Protein AF-A0A453M7D2-F1 (afdb_monomer_lite)

Sequence (94 aa):
LRNRQLFHFFVLVIFGINKKSRETPSMARATMIPTLLVLLLVVCCATTVVQGKEWVVGDNKGWSFGVSGWESGKDIQSGDVLVFKYNPSMHNVV

Organism: Aegilops tauschii subsp. strangulata (NCBI:txid200361)

InterPro domains:
  IPR003245 Phytocyanin domain [PF02298] (68-94)
  IPR003245 Phytocyanin domain [PS51485] (53-94)
  IPR008972 Cupredoxin [G3DSA:2.60.40.420] (53-94)
  IPR008972 Cupredoxin [SSF49503] (55-94)

Foldseek 3Di:
DVLVVVVVVVVVVVVVVPPPDDDDDDCVVVCPVVVVVVVVVVVVVSDDPDQAAEDAQLVPVFDDPPSPCVCPPPPHDPNYHYHGDDDPVVDDDD

pLDDT: mean 77.87, std 17.51, range [44.66, 96.94]

Secondary structure (DSSP, 8-state):
-HHHHHHHHHHHHHHHHGGG----SSSHHHHHHHHHHHHHHHHHHH----PPPEEETTGGG-S-TT-TTTTTT----TT-EEE----TTT----

Structure (mmCIF, N/CA/C/O backbone):
data_AF-A0A453M7D2-F1
#
_entry.id   AF-A0A453M7D2-F1
#
loop_
_atom_site.group_PDB
_atom_site.id
_atom_site.type_symbol
_atom_site.label_atom_id
_atom_site.label_alt_id
_atom_site.label_comp_id
_atom_site.label_asym_id
_atom_site.label_entity_id
_atom_site.label_seq_id
_atom_site.pdbx_PDB_ins_code
_atom_site.Cartn_x
_atom_site.Cartn_y
_atom_site.Cartn_z
_atom_site.occupancy
_atom_site.B_iso_or_equiv
_atom_site.auth_seq_id
_atom_site.auth_comp_id
_atom_site.auth_asym_id
_atom_site.auth_atom_id
_atom_site.pdbx_PDB_model_num
ATOM 1 N N . LEU A 1 1 ? -14.659 -9.582 9.167 1.00 44.66 1 LEU A N 1
ATOM 2 C CA . LEU A 1 1 ? -15.731 -10.317 9.897 1.00 44.66 1 LEU A CA 1
ATOM 3 C C . LEU A 1 1 ? -15.531 -10.394 11.420 1.00 44.66 1 LEU A C 1
ATOM 5 O O . LEU A 1 1 ? -16.524 -10.310 12.131 1.00 44.66 1 LEU A O 1
ATOM 9 N N . ARG A 1 2 ? -14.294 -10.482 11.936 1.00 49.81 2 ARG A N 1
ATOM 10 C CA . ARG A 1 2 ? -13.989 -10.614 13.379 1.00 49.81 2 ARG A CA 1
ATOM 11 C C . ARG A 1 2 ? -14.429 -9.427 14.262 1.00 49.81 2 ARG A C 1
ATOM 13 O O . ARG A 1 2 ? -14.846 -9.642 15.392 1.00 49.81 2 ARG A O 1
ATOM 20 N N . ASN A 1 3 ? -14.462 -8.204 13.727 1.00 46.34 3 ASN A N 1
ATOM 21 C CA . ASN A 1 3 ? -14.809 -7.017 14.524 1.00 46.34 3 ASN A CA 1
ATOM 22 C C . ASN A 1 3 ? -16.326 -6.807 14.684 1.00 46.34 3 ASN A C 1
ATOM 24 O O . ASN A 1 3 ? -16.766 -6.293 15.705 1.00 46.34 3 ASN A O 1
ATOM 28 N N . ARG A 1 4 ? -17.156 -7.263 13.731 1.00 51.00 4 ARG A N 1
ATOM 29 C CA . ARG A 1 4 ? -18.615 -7.017 13.749 1.00 51.00 4 ARG A CA 1
ATOM 30 C C . ARG A 1 4 ? -19.326 -7.716 14.914 1.00 51.00 4 ARG A C 1
ATOM 32 O O . ARG A 1 4 ? -20.356 -7.240 15.373 1.00 51.00 4 ARG A O 1
ATOM 39 N N . GLN A 1 5 ? -18.788 -8.845 15.376 1.00 48.44 5 GLN A N 1
ATOM 40 C CA . GLN A 1 5 ? -19.361 -9.605 16.491 1.00 48.44 5 GLN A CA 1
ATOM 41 C C . GLN A 1 5 ? -19.063 -8.947 17.844 1.00 48.44 5 GLN A C 1
ATOM 43 O O . GLN A 1 5 ? -19.952 -8.875 18.684 1.00 48.44 5 GLN A O 1
ATOM 48 N N . LEU A 1 6 ? -17.868 -8.373 18.023 1.00 53.31 6 LEU A N 1
ATOM 49 C CA . LEU A 1 6 ? -17.521 -7.635 19.241 1.00 53.31 6 LEU A CA 1
ATOM 50 C C . LEU A 1 6 ? -18.396 -6.383 19.403 1.00 53.31 6 LEU A C 1
ATOM 52 O O . LEU A 1 6 ? -18.951 -6.174 20.476 1.00 53.31 6 LEU A O 1
ATOM 56 N N . PHE A 1 7 ? -18.627 -5.613 18.332 1.00 53.66 7 PHE A N 1
ATOM 57 C CA . PHE A 1 7 ? -19.493 -4.425 18.394 1.00 53.66 7 PHE A CA 1
ATOM 58 C C . PHE A 1 7 ? -20.913 -4.736 18.890 1.00 53.66 7 PHE A C 1
ATOM 60 O O . PHE A 1 7 ? -21.442 -4.014 19.731 1.00 53.66 7 PHE A O 1
ATOM 67 N N . HIS A 1 8 ? -21.524 -5.826 18.421 1.00 53.81 8 HIS A N 1
ATOM 68 C CA . HIS A 1 8 ? -22.894 -6.178 18.806 1.00 53.81 8 HIS A CA 1
ATOM 69 C C . HIS A 1 8 ? -22.992 -6.635 20.273 1.00 53.81 8 HIS A C 1
ATOM 71 O O . HIS A 1 8 ? -23.927 -6.262 20.981 1.00 53.81 8 HIS A O 1
ATOM 77 N N . PHE A 1 9 ? -21.994 -7.387 20.753 1.00 56.12 9 PHE A N 1
ATOM 78 C CA . PHE A 1 9 ? -21.905 -7.787 22.161 1.00 56.12 9 PHE A CA 1
ATOM 79 C C . PHE A 1 9 ? -21.677 -6.587 23.090 1.00 56.12 9 PHE A C 1
ATOM 81 O O . PHE A 1 9 ? -22.319 -6.496 24.135 1.00 56.12 9 PHE A O 1
ATOM 88 N N . PHE A 1 10 ? -20.830 -5.630 22.699 1.00 56.78 10 PHE A N 1
ATOM 89 C CA . PHE A 1 10 ? -20.577 -4.429 23.499 1.00 56.78 10 PHE A CA 1
ATOM 90 C C . PHE A 1 10 ? -21.809 -3.513 23.604 1.00 56.78 10 PHE A C 1
ATOM 92 O O . PHE A 1 10 ? -22.101 -3.020 24.693 1.00 56.78 10 PHE A O 1
ATOM 99 N N . VAL A 1 11 ? -22.587 -3.341 22.527 1.00 60.75 11 VAL A N 1
ATOM 100 C CA . VAL A 1 11 ? -23.843 -2.560 22.562 1.00 60.75 11 VAL A CA 1
ATOM 101 C C . VAL A 1 11 ? -24.858 -3.165 23.542 1.00 60.75 11 VAL A C 1
ATOM 103 O O . VAL A 1 11 ? -25.488 -2.430 24.303 1.00 60.75 11 VAL A O 1
ATOM 106 N N . LEU A 1 12 ? -24.981 -4.496 23.585 1.00 57.03 12 LEU A N 1
ATOM 107 C CA . LEU A 1 12 ? -25.865 -5.196 24.526 1.00 57.03 12 LEU A CA 1
ATOM 108 C C . LEU A 1 12 ? -25.432 -5.036 25.991 1.00 57.03 12 LEU A C 1
ATOM 110 O O . LEU A 1 12 ? -26.296 -4.908 26.856 1.00 57.03 12 LEU A O 1
ATOM 114 N N . VAL A 1 13 ? -24.126 -4.991 26.283 1.00 60.62 13 VAL A N 1
ATOM 115 C CA . VAL A 1 13 ? -23.620 -4.752 27.649 1.00 60.62 13 VAL A CA 1
ATOM 116 C C . VAL A 1 13 ? -23.926 -3.323 28.106 1.00 60.62 13 VAL A C 1
ATOM 118 O O . VAL A 1 13 ? -24.424 -3.135 29.214 1.00 60.62 13 VAL A O 1
ATOM 121 N N . ILE A 1 14 ? -23.724 -2.323 27.241 1.00 56.44 14 ILE A N 1
ATOM 122 C CA . ILE A 1 14 ? -24.054 -0.918 27.540 1.00 56.44 14 ILE A CA 1
ATOM 123 C C . ILE A 1 14 ? -25.563 -0.757 27.814 1.00 56.44 14 ILE A C 1
ATOM 125 O O . ILE A 1 14 ? -25.948 -0.126 28.799 1.00 56.44 14 ILE A O 1
ATOM 129 N N . PHE A 1 15 ? -26.429 -1.374 26.999 1.00 57.75 15 PHE A N 1
ATOM 130 C CA . PHE A 1 15 ? -27.883 -1.349 27.223 1.00 57.75 15 PHE A CA 1
ATOM 131 C C . PHE A 1 15 ? -28.314 -2.155 28.461 1.00 57.75 15 PHE A C 1
ATOM 133 O O . PHE A 1 15 ? -29.231 -1.747 29.176 1.00 57.75 15 PHE A O 1
ATOM 140 N N . GLY A 1 16 ? -27.644 -3.275 28.750 1.00 55.69 16 GLY A N 1
ATOM 141 C CA . GLY A 1 16 ? -27.915 -4.126 29.910 1.00 55.69 16 GLY A CA 1
ATOM 142 C C . GLY A 1 16 ? -27.667 -3.429 31.251 1.00 55.69 16 GLY A C 1
ATOM 143 O O . GLY A 1 16 ? -28.436 -3.630 32.192 1.00 55.69 16 GLY A O 1
ATOM 144 N N . ILE A 1 17 ? -26.664 -2.545 31.325 1.00 52.94 17 ILE A N 1
ATOM 145 C CA . ILE A 1 17 ? -26.362 -1.751 32.531 1.00 52.94 17 ILE A CA 1
ATOM 146 C C . ILE A 1 17 ? -27.460 -0.701 32.804 1.00 52.94 17 ILE A C 1
ATOM 148 O O . ILE A 1 17 ? -27.720 -0.356 33.956 1.00 52.94 17 ILE A O 1
ATOM 152 N N . ASN A 1 18 ? -28.178 -0.232 31.776 1.00 53.47 18 ASN A N 1
ATOM 153 C CA . ASN A 1 18 ? -29.173 0.837 31.922 1.00 53.47 18 ASN A CA 1
ATOM 154 C C . ASN A 1 18 ? -30.495 0.388 32.582 1.00 53.47 18 ASN A C 1
ATOM 156 O O . ASN A 1 18 ? -31.269 1.220 33.047 1.00 53.47 18 ASN A O 1
ATOM 160 N N . LYS A 1 19 ? -30.770 -0.919 32.700 1.00 52.16 19 LYS A N 1
ATOM 161 C CA . LYS A 1 19 ? -32.084 -1.384 33.186 1.00 52.16 19 LYS A CA 1
ATOM 162 C C . LYS A 1 19 ? -32.283 -1.277 34.711 1.00 52.16 19 LYS A C 1
ATOM 164 O O . LYS A 1 19 ? -33.392 -1.514 35.189 1.00 52.16 19 LYS A O 1
ATOM 169 N N . LYS A 1 20 ? -31.252 -0.930 35.494 1.00 56.03 20 LYS A N 1
ATOM 170 C CA . LYS A 1 20 ? -31.292 -0.949 36.972 1.00 56.03 20 LYS A CA 1
ATOM 171 C C . LYS A 1 20 ? -30.944 0.407 37.604 1.00 56.03 20 LYS A C 1
ATOM 173 O O . LYS A 1 20 ? -30.108 0.481 38.493 1.00 56.03 20 LYS A O 1
ATOM 178 N N . SER A 1 21 ? -31.602 1.484 37.186 1.00 49.44 21 SER A N 1
ATOM 179 C CA . SER A 1 21 ? -31.690 2.691 38.018 1.00 49.44 21 SER A CA 1
ATOM 180 C C . SER A 1 21 ? -32.917 3.514 37.639 1.00 49.44 21 SER A C 1
ATOM 182 O O . SER A 1 21 ? -32.885 4.332 36.723 1.00 49.44 21 SER A O 1
ATOM 184 N N . ARG A 1 22 ? -34.030 3.278 38.335 1.00 72.25 22 ARG A N 1
ATOM 185 C CA . ARG A 1 22 ? -34.992 4.351 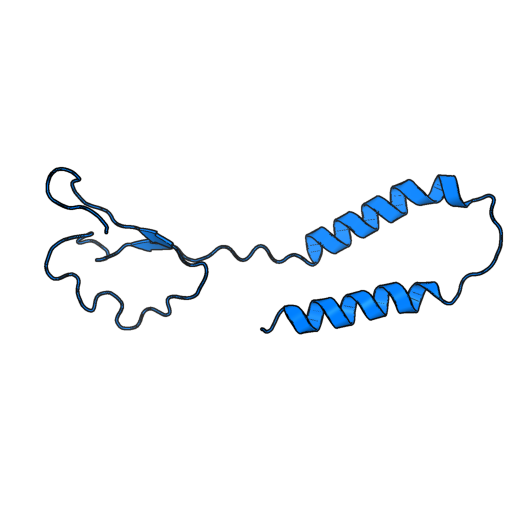38.580 1.00 72.25 22 ARG A CA 1
ATOM 186 C C . ARG A 1 22 ? -34.657 4.896 39.958 1.00 72.25 22 ARG A C 1
ATOM 188 O O . ARG A 1 22 ? -34.665 4.100 40.881 1.00 72.25 22 ARG A O 1
ATOM 195 N N . GLU A 1 23 ? -34.328 6.184 40.050 1.00 56.12 23 GLU A N 1
ATOM 196 C CA . GLU A 1 23 ? -34.905 7.140 41.010 1.00 56.12 23 GLU A CA 1
ATOM 197 C C . GLU A 1 23 ? -34.406 8.586 40.711 1.00 56.12 23 GLU A C 1
ATOM 199 O O . GLU A 1 23 ? -33.215 8.879 40.752 1.00 56.12 23 GLU A O 1
ATOM 204 N N . THR A 1 24 ? -35.365 9.503 40.499 1.00 57.16 24 THR A N 1
ATOM 205 C CA . THR A 1 24 ? -35.339 10.994 40.563 1.00 57.16 24 THR A CA 1
ATOM 206 C C . THR A 1 24 ? -34.741 11.877 39.420 1.00 57.16 24 THR A C 1
ATOM 208 O O . THR A 1 24 ? -33.592 11.714 39.015 1.00 57.16 24 THR A O 1
ATOM 211 N N . PRO A 1 25 ? -35.489 12.902 38.927 1.00 56.41 25 PRO A N 1
ATOM 212 C CA . PRO A 1 25 ? -35.153 13.703 37.730 1.00 56.41 25 PRO A CA 1
ATOM 213 C C . PRO A 1 25 ? -34.299 14.983 37.938 1.00 56.41 25 PRO A C 1
ATOM 215 O O . PRO A 1 25 ? -34.124 15.747 36.991 1.00 56.41 25 PRO A O 1
ATOM 218 N N . SER A 1 26 ? -33.753 15.259 39.130 1.00 59.94 26 SER A N 1
ATOM 219 C CA . SER A 1 26 ? -33.063 16.543 39.422 1.00 59.94 26 SER A CA 1
ATOM 220 C C . SER A 1 26 ? -31.560 16.555 39.072 1.00 59.94 26 SER A C 1
ATOM 222 O O . SER A 1 26 ? -31.008 17.575 38.662 1.00 59.94 26 SER A O 1
ATOM 224 N N . MET A 1 27 ? -30.889 15.402 39.145 1.00 56.94 27 MET A N 1
ATOM 225 C CA . MET A 1 27 ? -29.425 15.298 39.013 1.00 56.94 27 MET A CA 1
ATOM 226 C C . MET A 1 27 ? -28.944 15.012 37.579 1.00 56.94 27 MET A C 1
ATOM 228 O O . MET A 1 27 ? -27.745 14.947 37.321 1.00 56.94 27 MET A O 1
ATOM 232 N N . ALA A 1 28 ? -29.870 14.874 36.625 1.00 57.25 28 ALA A N 1
ATOM 233 C CA . ALA A 1 28 ? -29.561 14.462 35.256 1.00 57.25 28 ALA A CA 1
ATOM 234 C C . ALA A 1 28 ? -28.656 15.460 34.513 1.00 57.25 28 ALA A C 1
ATOM 236 O O . ALA A 1 28 ? -27.826 15.055 33.707 1.00 57.25 28 ALA A O 1
ATOM 237 N N . ARG A 1 29 ? -28.774 16.765 34.792 1.00 58.91 29 ARG A N 1
ATOM 238 C CA . ARG A 1 29 ? -28.041 17.814 34.058 1.00 58.91 29 ARG A CA 1
ATOM 239 C C . ARG A 1 29 ? -26.559 17.894 34.430 1.00 58.91 29 ARG A C 1
ATOM 241 O O . ARG A 1 29 ? -25.734 18.121 33.552 1.00 58.91 29 ARG A O 1
ATOM 248 N N . ALA A 1 30 ? -26.219 17.669 35.700 1.00 62.44 30 ALA A N 1
ATOM 249 C CA . ALA A 1 30 ? -24.836 17.722 36.181 1.00 62.44 30 ALA A CA 1
ATOM 250 C C . ALA A 1 30 ? -24.008 16.503 35.733 1.00 62.44 30 ALA A C 1
ATOM 252 O O . ALA A 1 30 ? -22.792 16.594 35.585 1.00 62.44 30 ALA A O 1
ATOM 253 N N . THR A 1 31 ? -24.663 15.369 35.468 1.00 69.75 31 THR A N 1
ATOM 254 C CA . THR A 1 31 ? -23.997 14.117 35.090 1.00 69.75 31 THR A CA 1
ATOM 255 C C . THR A 1 31 ? -23.830 13.934 33.581 1.00 69.75 31 THR A C 1
ATOM 257 O O . THR A 1 31 ? -23.059 13.066 33.176 1.00 69.75 31 THR A O 1
ATOM 260 N N . MET A 1 32 ? -24.513 14.719 32.734 1.00 72.62 32 MET A N 1
ATOM 261 C CA . MET A 1 32 ? -24.513 14.510 31.272 1.00 72.62 32 MET A CA 1
ATOM 262 C C . MET A 1 32 ?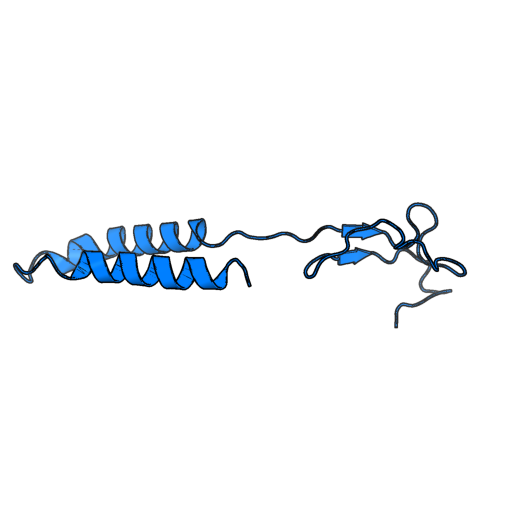 -23.146 14.721 30.617 1.00 72.62 32 MET A C 1
ATOM 264 O O . MET A 1 32 ? -22.749 13.951 29.749 1.00 72.62 32 MET A O 1
ATOM 268 N N . ILE A 1 33 ? -22.415 15.757 31.030 1.00 79.56 33 ILE A N 1
ATOM 269 C CA . ILE A 1 33 ? -21.103 16.085 30.458 1.00 79.56 33 ILE A CA 1
ATOM 270 C C . ILE A 1 33 ? -20.067 14.982 30.747 1.00 79.56 33 ILE A C 1
ATOM 272 O O . ILE A 1 33 ? -19.464 14.487 29.792 1.00 79.56 33 ILE A O 1
ATOM 276 N N . PRO A 1 34 ? -19.870 14.525 32.004 1.00 81.50 34 PRO A N 1
ATOM 277 C CA . PRO A 1 34 ? -18.913 13.455 32.272 1.00 81.50 34 PRO A CA 1
ATOM 278 C C . PRO A 1 34 ? -19.347 12.111 31.672 1.00 81.50 34 PRO A C 1
ATOM 280 O O . PRO A 1 34 ? -18.494 11.363 31.204 1.00 81.50 34 PRO A O 1
ATOM 283 N N . THR A 1 35 ? -20.648 11.804 31.612 1.00 80.62 35 THR A N 1
ATOM 284 C CA . THR A 1 35 ? -21.121 10.561 30.969 1.00 80.62 35 THR A CA 1
ATOM 285 C C . THR A 1 35 ? -20.914 10.561 29.457 1.00 80.62 35 THR A C 1
ATOM 287 O O . THR A 1 35 ? -20.475 9.548 28.917 1.00 80.62 35 THR A O 1
ATOM 290 N N . LEU A 1 36 ? -21.157 11.682 28.772 1.00 85.00 36 LEU A N 1
ATOM 291 C CA . LEU A 1 36 ? -20.894 11.805 27.336 1.00 85.00 36 LEU A CA 1
ATOM 292 C C . LEU A 1 36 ? -19.397 11.702 27.021 1.00 85.00 36 LEU A C 1
ATOM 294 O O . LEU A 1 36 ? -19.020 11.040 26.057 1.00 85.00 36 LEU A O 1
ATOM 298 N N . LEU A 1 37 ? -18.541 12.308 27.850 1.00 84.81 37 LEU A N 1
ATOM 299 C CA . LEU A 1 37 ? -17.090 12.228 27.685 1.00 84.81 37 LEU A CA 1
ATOM 300 C C . LEU A 1 37 ? -16.574 10.798 27.888 1.00 84.81 37 LEU A C 1
ATOM 302 O O . LEU A 1 37 ? -15.781 10.315 27.085 1.00 84.81 37 LEU A O 1
ATOM 306 N N . VAL A 1 38 ? -17.056 10.097 28.917 1.00 85.94 38 VAL A N 1
ATOM 307 C CA . VAL A 1 38 ? -16.712 8.686 29.151 1.00 85.94 38 VAL A CA 1
ATOM 308 C C . VAL A 1 38 ? -17.206 7.805 28.003 1.00 85.94 38 VAL A C 1
ATOM 310 O O . VAL A 1 38 ? -16.459 6.951 27.534 1.00 85.94 38 VAL A O 1
ATOM 313 N N . LEU A 1 39 ? -18.421 8.035 27.496 1.00 84.44 39 LEU A N 1
ATOM 314 C CA . LEU A 1 39 ? -18.942 7.315 26.333 1.00 84.44 39 LEU A CA 1
ATOM 315 C C . LEU A 1 39 ? -18.069 7.546 25.092 1.00 84.44 39 LEU A C 1
ATOM 317 O O . LEU A 1 39 ? -17.721 6.586 24.408 1.00 84.44 39 LEU A O 1
ATOM 321 N N . LEU A 1 40 ? -17.675 8.794 24.828 1.00 84.25 40 LEU A N 1
ATOM 322 C CA . LEU A 1 40 ? -16.796 9.144 23.714 1.00 84.25 40 LEU A CA 1
ATOM 323 C C . LEU A 1 40 ? -15.426 8.464 23.844 1.00 84.25 40 LEU A C 1
ATOM 325 O O . LEU A 1 40 ? -14.941 7.883 22.879 1.00 84.25 40 LEU A O 1
ATOM 329 N N . LEU A 1 41 ? -14.832 8.472 25.041 1.00 82.31 41 LEU A N 1
ATOM 330 C CA . LEU A 1 41 ? -13.564 7.792 25.316 1.00 82.31 41 LEU A CA 1
ATOM 331 C C . LEU A 1 41 ? -13.670 6.278 25.098 1.00 82.31 41 LEU A C 1
ATOM 333 O O . LEU A 1 41 ? -12.798 5.695 24.464 1.00 82.31 41 LEU A O 1
ATOM 337 N N . VAL A 1 42 ? -14.751 5.643 25.557 1.00 82.56 42 VAL A N 1
ATOM 338 C CA . VAL A 1 42 ? -14.994 4.208 25.331 1.00 82.56 42 VAL A CA 1
ATOM 339 C 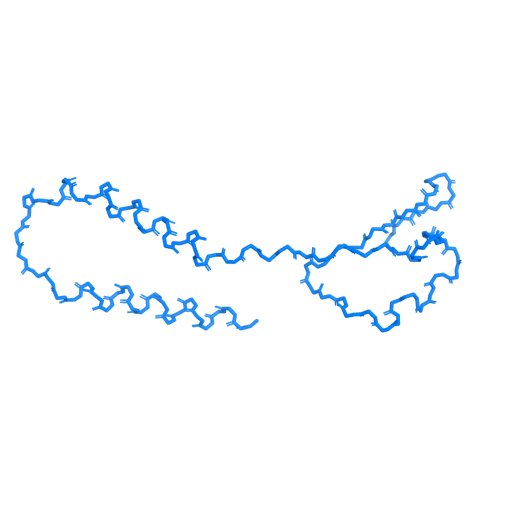C . VAL A 1 42 ? -15.139 3.900 23.839 1.00 82.56 42 VAL A C 1
ATOM 341 O O . VAL A 1 42 ? -14.580 2.909 23.375 1.00 82.56 42 VAL A O 1
ATOM 344 N N . VAL A 1 43 ? -15.830 4.750 23.073 1.00 81.69 43 VAL A N 1
ATOM 345 C CA . VAL A 1 43 ? -15.952 4.600 21.614 1.00 81.69 43 VAL A CA 1
ATOM 346 C C . VAL A 1 43 ? -14.586 4.724 20.934 1.00 81.69 43 VAL A C 1
ATOM 348 O O . VAL A 1 43 ? -14.239 3.858 20.135 1.00 81.69 43 VAL A O 1
ATOM 351 N N . CYS A 1 44 ? -13.782 5.727 21.293 1.00 76.25 44 CYS A N 1
ATOM 352 C CA . CYS A 1 44 ? -12.430 5.904 20.756 1.00 76.25 44 CYS A CA 1
ATOM 353 C C . CYS A 1 44 ? -11.506 4.721 21.095 1.00 76.25 44 CYS A C 1
ATOM 355 O O . CYS A 1 44 ? -10.748 4.265 20.241 1.00 76.25 44 CYS A O 1
ATOM 357 N N . CYS A 1 45 ? -11.591 4.183 22.315 1.00 72.00 45 CYS A N 1
ATOM 358 C CA . CYS A 1 45 ? -10.823 3.005 22.726 1.00 72.00 45 CYS A CA 1
ATOM 359 C C . CYS A 1 45 ? -11.305 1.714 22.040 1.00 72.00 45 CYS A C 1
ATOM 361 O O . CYS A 1 45 ? -10.513 0.798 21.832 1.00 72.00 45 CYS A O 1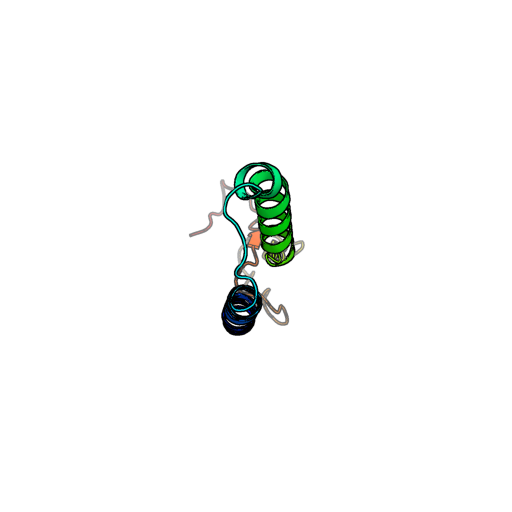
ATOM 363 N N . ALA A 1 46 ? -12.592 1.628 21.686 1.00 69.62 46 ALA A N 1
ATOM 364 C CA . ALA A 1 46 ? -13.163 0.486 20.973 1.00 69.62 46 ALA A CA 1
ATOM 365 C C . ALA A 1 46 ? -12.847 0.501 19.467 1.00 69.62 46 ALA A C 1
ATOM 367 O O . ALA A 1 46 ? -12.890 -0.544 18.813 1.00 69.62 46 ALA A O 1
ATOM 368 N N . THR A 1 47 ? -12.515 1.663 18.897 1.00 63.84 47 THR A N 1
ATOM 369 C CA . THR A 1 47 ? -12.045 1.760 17.515 1.00 63.84 47 THR A CA 1
ATOM 370 C C . THR A 1 47 ? -10.554 1.455 17.439 1.00 63.84 47 THR A C 1
ATOM 372 O O . THR A 1 47 ? -9.711 2.312 17.683 1.00 63.84 47 THR A O 1
ATOM 375 N N . THR A 1 48 ? -10.203 0.231 17.049 1.00 61.03 48 THR A N 1
ATOM 376 C CA . THR A 1 48 ? -8.833 -0.063 16.618 1.00 61.03 48 THR A CA 1
ATOM 377 C C . THR A 1 48 ? -8.598 0.610 15.268 1.00 61.03 48 THR A C 1
ATOM 379 O O . THR A 1 48 ? -9.160 0.172 14.260 1.00 61.03 48 THR A O 1
ATOM 382 N N . VAL A 1 49 ? -7.781 1.663 15.229 1.00 64.69 49 VAL A N 1
ATOM 383 C CA . VAL A 1 49 ? -7.257 2.197 13.967 1.00 64.69 49 VAL A CA 1
ATOM 384 C C . VAL A 1 49 ? -6.285 1.157 13.414 1.00 64.69 49 VAL A C 1
ATOM 386 O O . VAL A 1 49 ? -5.140 1.069 13.850 1.00 64.69 49 VAL A O 1
ATOM 389 N N . VAL A 1 50 ? -6.756 0.318 12.492 1.00 67.19 50 VAL A N 1
ATOM 390 C CA . VAL A 1 50 ? -5.886 -0.610 11.766 1.00 67.19 50 VAL A CA 1
ATOM 391 C C . VAL A 1 50 ? -5.223 0.193 10.654 1.00 67.19 50 VAL A C 1
ATOM 393 O O . VAL A 1 50 ? -5.877 0.563 9.683 1.00 67.19 50 VAL A O 1
ATOM 396 N N . GLN A 1 51 ? -3.946 0.520 10.836 1.00 77.94 51 GLN A N 1
ATOM 397 C CA . GLN A 1 51 ? -3.115 1.054 9.762 1.00 77.94 51 GLN A CA 1
ATOM 398 C C . GLN A 1 51 ? -2.668 -0.122 8.893 1.00 77.94 51 GLN A C 1
ATOM 400 O O . GLN A 1 51 ? -2.130 -1.101 9.414 1.00 77.94 51 GLN A O 1
ATOM 405 N N . GLY A 1 52 ? -2.943 -0.047 7.593 1.00 87.38 52 GLY A N 1
ATOM 406 C CA . GLY A 1 52 ? -2.452 -1.036 6.641 1.00 87.38 52 GLY A CA 1
ATOM 407 C C . GLY A 1 52 ? -0.949 -0.922 6.444 1.00 87.38 52 GLY A C 1
ATOM 408 O O . GLY A 1 52 ? -0.349 0.131 6.669 1.00 87.38 52 GLY A O 1
ATOM 409 N N . LYS A 1 53 ? -0.330 -2.021 6.027 1.00 93.56 53 LYS A N 1
ATOM 410 C CA . LYS A 1 53 ? 1.093 -2.060 5.718 1.00 93.56 53 LYS A CA 1
ATOM 411 C C . LYS A 1 53 ? 1.357 -1.462 4.340 1.00 93.56 53 LYS A C 1
ATOM 413 O O . LYS A 1 53 ? 0.617 -1.706 3.392 1.00 93.56 53 LYS A O 1
ATOM 418 N N . GLU A 1 54 ? 2.452 -0.723 4.215 1.00 95.69 54 GLU A N 1
ATOM 419 C CA . GLU A 1 54 ? 2.944 -0.265 2.918 1.00 95.69 54 GLU A CA 1
ATOM 420 C C . GLU A 1 54 ? 3.874 -1.303 2.286 1.00 95.69 54 GLU A C 1
ATOM 422 O O . GLU A 1 54 ? 4.787 -1.833 2.929 1.00 95.69 54 GLU A O 1
ATOM 427 N N . TRP A 1 55 ? 3.671 -1.559 0.997 1.00 96.44 55 TRP A N 1
ATOM 428 C CA . TRP A 1 55 ? 4.484 -2.468 0.207 1.00 96.44 55 TRP A CA 1
ATOM 429 C C . TRP A 1 55 ? 5.013 -1.765 -1.039 1.00 96.44 55 TRP A C 1
ATOM 431 O O . TRP A 1 55 ? 4.246 -1.360 -1.911 1.00 96.44 55 TRP A O 1
ATOM 441 N N . VAL A 1 56 ? 6.336 -1.638 -1.147 1.00 96.94 56 VAL A N 1
ATOM 442 C CA . VAL A 1 56 ? 6.973 -1.070 -2.341 1.00 96.94 56 VAL A CA 1
ATOM 443 C C . VAL A 1 56 ? 6.992 -2.117 -3.447 1.00 96.94 56 VAL A C 1
ATOM 445 O O . VAL A 1 56 ? 7.653 -3.148 -3.324 1.00 96.94 56 VAL A O 1
ATOM 448 N N . VAL A 1 57 ? 6.273 -1.842 -4.533 1.00 96.12 57 VAL A N 1
ATOM 449 C CA . VAL A 1 57 ? 6.175 -2.751 -5.677 1.00 96.12 57 VAL A CA 1
ATOM 450 C C . VAL A 1 57 ? 7.547 -2.887 -6.337 1.00 96.12 57 VAL A C 1
ATOM 452 O O . VAL A 1 57 ? 8.179 -1.886 -6.676 1.00 96.12 57 VAL A O 1
ATOM 455 N N . GLY A 1 58 ? 8.017 -4.128 -6.492 1.00 95.75 58 GLY A N 1
ATOM 456 C CA . GLY A 1 58 ? 9.353 -4.434 -7.020 1.00 95.75 58 GLY A CA 1
ATOM 457 C C . GLY A 1 58 ? 10.509 -4.204 -6.041 1.00 95.75 58 GLY A C 1
ATOM 458 O O . GLY A 1 58 ? 11.671 -4.230 -6.456 1.00 95.75 58 GLY A O 1
ATOM 459 N N . ASP A 1 59 ? 10.213 -3.993 -4.754 1.00 93.88 59 ASP A N 1
ATOM 460 C CA . ASP A 1 59 ? 11.188 -3.759 -3.686 1.00 93.88 59 ASP A CA 1
ATOM 461 C C . ASP A 1 59 ? 12.215 -2.676 -4.096 1.00 93.88 59 ASP A C 1
ATOM 463 O O . ASP A 1 59 ? 11.846 -1.545 -4.415 1.00 93.88 59 ASP A O 1
ATOM 467 N N . ASN A 1 60 ? 13.510 -3.005 -4.141 1.00 92.81 60 ASN A N 1
ATOM 468 C CA . ASN A 1 60 ? 14.570 -2.052 -4.495 1.00 92.81 60 ASN A CA 1
ATOM 469 C C . ASN A 1 60 ? 14.604 -1.684 -5.987 1.00 92.81 60 ASN A C 1
ATOM 471 O O . ASN A 1 60 ? 15.233 -0.692 -6.349 1.00 92.81 60 ASN A O 1
ATOM 475 N N . LYS A 1 61 ? 13.973 -2.481 -6.858 1.00 91.56 61 LYS A N 1
ATOM 476 C CA . LYS A 1 61 ? 13.948 -2.232 -8.309 1.00 91.56 61 LYS A CA 1
ATOM 477 C C . LYS A 1 61 ? 12.857 -1.238 -8.709 1.00 91.56 61 LYS A C 1
ATOM 479 O O . LYS A 1 61 ? 12.951 -0.641 -9.777 1.00 91.56 61 LYS A O 1
ATOM 484 N N . GLY A 1 62 ? 11.855 -1.048 -7.850 1.00 93.44 62 GLY A N 1
ATOM 485 C CA . GLY A 1 62 ? 10.700 -0.204 -8.129 1.00 93.44 62 GLY A CA 1
ATOM 486 C C . GLY A 1 62 ? 9.769 -0.783 -9.196 1.00 93.44 62 GLY A C 1
ATOM 487 O O . GLY A 1 62 ? 9.878 -1.938 -9.614 1.00 93.44 62 GLY A O 1
ATOM 488 N N . TRP A 1 63 ? 8.832 0.050 -9.633 1.00 95.94 63 TRP A N 1
ATOM 489 C CA . TRP A 1 63 ? 7.842 -0.295 -10.643 1.00 95.94 63 TRP A CA 1
ATOM 490 C C . TRP A 1 63 ? 8.448 -0.188 -12.048 1.00 95.94 63 TRP A C 1
ATOM 492 O O . TRP A 1 63 ? 8.753 0.904 -12.531 1.00 95.94 63 TRP A O 1
ATOM 502 N N . SER A 1 64 ? 8.643 -1.341 -12.691 1.00 93.25 64 SER A N 1
ATOM 503 C CA . SER A 1 64 ? 9.160 -1.459 -14.057 1.00 93.25 64 SER A CA 1
ATOM 504 C C . SER A 1 64 ? 8.750 -2.796 -14.693 1.00 93.25 64 SER A C 1
ATOM 506 O O . SER A 1 64 ? 8.039 -3.603 -14.088 1.00 93.25 64 SER A O 1
ATOM 508 N N . PHE A 1 65 ? 9.204 -3.046 -15.921 1.00 90.31 65 PHE A N 1
ATOM 509 C CA . PHE A 1 65 ?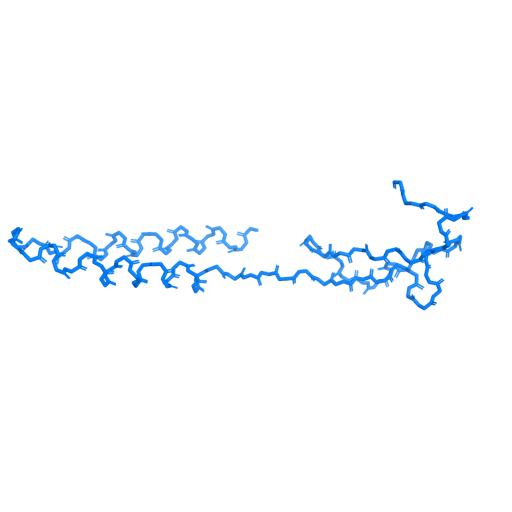 8.965 -4.308 -16.618 1.00 90.31 65 PHE A CA 1
ATOM 510 C C . PHE A 1 65 ? 9.568 -5.495 -15.850 1.00 90.31 65 PHE A C 1
ATOM 512 O O . PHE A 1 65 ? 10.665 -5.407 -15.299 1.00 90.31 65 PHE A O 1
ATOM 519 N N . GLY A 1 66 ? 8.856 -6.625 -15.837 1.00 88.44 66 GLY A N 1
ATOM 520 C CA . GLY A 1 66 ? 9.328 -7.860 -15.198 1.00 88.44 66 GLY A CA 1
ATOM 521 C C . GLY A 1 66 ? 9.169 -7.911 -13.674 1.00 88.44 66 GLY A C 1
ATOM 522 O O . GLY A 1 66 ? 9.818 -8.726 -13.027 1.00 88.44 66 GLY A O 1
ATOM 523 N N . VAL A 1 67 ? 8.311 -7.068 -13.090 1.00 93.31 67 VAL A N 1
ATOM 524 C CA . VAL A 1 67 ? 7.979 -7.092 -11.650 1.00 93.31 67 VAL A CA 1
ATOM 525 C C . VAL A 1 67 ? 6.969 -8.187 -11.264 1.00 93.31 67 VAL A C 1
ATOM 527 O O . VAL A 1 67 ? 6.605 -8.323 -10.101 1.00 93.31 67 VAL A O 1
ATOM 530 N N . SER A 1 68 ? 6.503 -8.984 -12.226 1.00 91.81 68 SER A N 1
ATOM 531 C CA . SER A 1 68 ? 5.605 -10.117 -11.977 1.00 91.81 68 SER A CA 1
ATOM 532 C C . SER A 1 68 ? 6.200 -11.089 -10.957 1.00 91.81 68 SER A C 1
ATOM 534 O O . SER A 1 68 ? 7.368 -11.463 -11.080 1.00 91.81 68 SER A O 1
ATOM 536 N N . GLY A 1 69 ? 5.398 -11.534 -9.989 1.00 93.56 69 GLY A N 1
ATOM 537 C CA . GLY A 1 69 ? 5.838 -12.462 -8.950 1.00 93.56 69 GLY A CA 1
ATOM 538 C C . GLY A 1 69 ? 6.510 -11.786 -7.754 1.00 93.56 69 GLY A C 1
ATOM 539 O O . GLY A 1 69 ? 6.877 -12.486 -6.810 1.00 93.56 69 GLY A O 1
ATOM 540 N N . TRP A 1 70 ? 6.656 -10.453 -7.7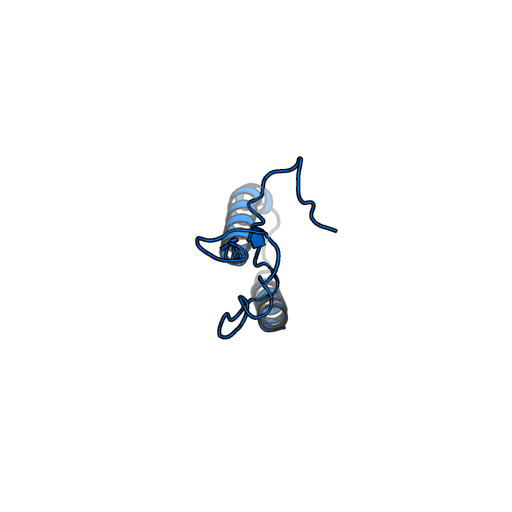42 1.00 95.31 70 TRP A N 1
ATOM 541 C CA . TRP A 1 70 ? 7.164 -9.723 -6.570 1.00 95.31 70 TRP A CA 1
ATOM 542 C C . TRP A 1 70 ? 6.287 -9.949 -5.329 1.00 95.31 70 TRP A C 1
ATOM 544 O O . TRP A 1 70 ? 6.778 -9.913 -4.207 1.00 95.31 70 TRP A O 1
ATOM 554 N N . GLU A 1 71 ? 4.997 -10.205 -5.526 1.00 95.31 71 GLU A N 1
ATOM 555 C CA . GLU A 1 71 ? 4.007 -10.497 -4.497 1.00 95.31 71 GLU A CA 1
ATOM 556 C C . GLU A 1 71 ? 4.218 -11.861 -3.819 1.00 95.31 71 GLU A C 1
ATOM 558 O O . GLU A 1 71 ? 3.644 -12.119 -2.761 1.00 95.31 71 GLU A O 1
ATOM 563 N N . SER A 1 72 ? 5.043 -12.738 -4.402 1.00 96.31 72 SER A N 1
ATOM 564 C CA . SER A 1 72 ? 5.234 -14.103 -3.917 1.00 96.31 72 SER A CA 1
ATOM 565 C C . SER A 1 72 ? 5.732 -14.124 -2.469 1.00 96.31 72 SER A C 1
ATOM 567 O O . SER A 1 72 ? 6.795 -13.596 -2.142 1.00 96.31 72 SER A O 1
ATOM 569 N N . GLY A 1 73 ? 4.956 -14.765 -1.592 1.00 95.12 73 GLY A N 1
ATOM 570 C CA . GLY A 1 73 ? 5.255 -14.872 -0.162 1.00 95.12 73 GLY A CA 1
ATOM 571 C C . GLY A 1 73 ? 4.912 -13.628 0.668 1.00 95.12 73 GLY A C 1
ATOM 572 O O . GLY A 1 73 ? 5.180 -13.623 1.869 1.00 95.12 73 GLY A O 1
ATOM 573 N N . LYS A 1 74 ? 4.316 -12.585 0.074 1.00 95.44 74 LYS A N 1
ATOM 574 C CA . LYS A 1 74 ? 3.810 -11.416 0.807 1.00 95.44 74 LYS A CA 1
ATOM 575 C C . LYS A 1 74 ? 2.337 -11.636 1.154 1.00 95.44 74 LYS A C 1
ATOM 577 O O . LYS A 1 74 ? 1.508 -11.869 0.280 1.00 95.44 74 LYS A O 1
ATOM 582 N N . ASP A 1 75 ? 2.013 -11.539 2.438 1.00 95.19 75 ASP A N 1
ATOM 583 C CA . ASP A 1 75 ? 0.629 -11.563 2.921 1.00 95.19 75 ASP A CA 1
ATOM 584 C C . ASP A 1 75 ? 0.032 -10.153 2.814 1.00 95.19 75 ASP A C 1
ATOM 586 O O . ASP A 1 75 ? 0.046 -9.385 3.775 1.00 95.19 75 ASP A O 1
ATOM 590 N N . ILE A 1 76 ? -0.378 -9.777 1.599 1.00 95.12 76 ILE A N 1
ATOM 591 C CA . ILE A 1 76 ? -0.982 -8.471 1.311 1.00 95.12 76 ILE A CA 1
ATOM 592 C C . ILE A 1 76 ? -2.463 -8.542 1.676 1.00 95.12 76 ILE A C 1
ATOM 594 O O . ILE A 1 76 ? -3.223 -9.319 1.093 1.00 95.12 76 ILE A O 1
ATOM 598 N N . GLN A 1 77 ? -2.877 -7.718 2.634 1.00 94.38 77 GLN A N 1
ATOM 599 C CA . GLN A 1 77 ? -4.236 -7.739 3.168 1.00 94.38 77 GLN A CA 1
ATOM 600 C C . GLN A 1 77 ? -5.040 -6.506 2.749 1.00 94.38 77 GLN A C 1
ATOM 602 O O . GLN A 1 77 ? -4.511 -5.475 2.341 1.00 94.38 77 GLN A O 1
ATOM 607 N N . SER A 1 78 ? -6.367 -6.595 2.871 1.00 91.81 78 SER A N 1
ATOM 608 C CA . SER A 1 78 ? -7.238 -5.438 2.656 1.00 91.81 78 SER A CA 1
ATOM 609 C C . SER A 1 78 ? -6.882 -4.318 3.632 1.00 91.81 78 SER A C 1
ATOM 611 O O . SER A 1 78 ? -6.926 -4.516 4.845 1.00 91.81 78 SER A O 1
ATOM 613 N N . GLY A 1 79 ? -6.632 -3.128 3.095 1.00 90.50 79 GLY A N 1
ATOM 614 C CA . GLY A 1 79 ? -6.199 -1.959 3.858 1.00 90.50 79 GLY A CA 1
ATOM 615 C C . GLY A 1 79 ? -4.716 -1.643 3.683 1.00 90.50 79 GLY A C 1
ATOM 616 O O . GLY A 1 79 ? -4.337 -0.504 3.931 1.00 90.50 79 GLY A O 1
ATOM 617 N N . ASP A 1 80 ? -3.911 -2.597 3.207 1.00 95.69 80 ASP A N 1
ATOM 618 C CA . ASP A 1 80 ? -2.522 -2.353 2.819 1.00 95.69 80 ASP A CA 1
ATOM 619 C C . ASP A 1 80 ? -2.428 -1.422 1.601 1.00 95.69 80 ASP A C 1
ATOM 621 O O . ASP A 1 80 ? -3.345 -1.328 0.779 1.00 95.69 80 ASP A O 1
ATOM 625 N N . VAL A 1 81 ? -1.287 -0.746 1.473 1.00 95.50 81 VAL A N 1
ATOM 626 C CA . VAL A 1 81 ? -1.008 0.229 0.415 1.00 95.50 81 VAL A CA 1
ATOM 627 C C . VAL A 1 81 ? 0.125 -0.276 -0.467 1.00 95.50 81 VAL A C 1
ATOM 629 O O . VAL A 1 81 ? 1.208 -0.603 0.016 1.00 95.50 81 VAL A O 1
ATOM 632 N N . LEU A 1 82 ? -0.103 -0.294 -1.780 1.00 96.56 82 LEU A N 1
ATOM 633 C CA . LEU A 1 82 ? 0.934 -0.585 -2.767 1.00 96.56 82 LEU A CA 1
ATOM 634 C C . LEU A 1 82 ? 1.585 0.716 -3.238 1.00 96.56 82 LEU A C 1
ATOM 636 O O . LEU A 1 82 ? 0.922 1.595 -3.787 1.00 96.56 82 LEU A O 1
ATOM 640 N N . VAL A 1 83 ? 2.893 0.832 -3.033 1.00 96.75 83 VAL A N 1
ATOM 641 C CA . VAL A 1 83 ? 3.675 2.019 -3.381 1.00 96.75 83 VAL A CA 1
ATOM 642 C C . VAL A 1 83 ? 4.429 1.761 -4.681 1.00 96.75 83 VAL A C 1
ATOM 644 O O . VAL A 1 83 ? 5.390 0.991 -4.723 1.00 96.75 83 VAL A O 1
ATOM 647 N N . PHE A 1 84 ? 4.013 2.444 -5.744 1.00 96.75 84 PHE A N 1
ATOM 648 C CA . PHE A 1 84 ? 4.630 2.358 -7.064 1.00 96.75 84 PHE A CA 1
ATOM 649 C C . PHE A 1 84 ? 5.662 3.476 -7.231 1.00 96.75 84 PHE A C 1
ATOM 651 O O . PHE A 1 84 ? 5.310 4.642 -7.395 1.00 96.75 84 PHE A O 1
ATOM 658 N N . LYS A 1 85 ? 6.952 3.127 -7.196 1.00 96.56 85 LYS A N 1
ATOM 659 C CA . LYS A 1 85 ? 8.052 4.070 -7.453 1.00 96.56 85 LYS A CA 1
ATOM 660 C C . LYS A 1 85 ? 8.562 3.895 -8.877 1.00 96.56 85 LYS A C 1
ATOM 662 O O . LYS A 1 85 ? 9.090 2.835 -9.193 1.00 96.56 85 LYS A O 1
ATOM 667 N N . TYR A 1 86 ? 8.417 4.914 -9.718 1.00 96.00 86 TYR A N 1
ATOM 668 C CA . TYR A 1 86 ? 8.835 4.881 -11.122 1.00 96.00 86 TYR A CA 1
ATOM 669 C C . TYR A 1 86 ? 9.108 6.286 -11.666 1.00 96.00 86 TYR A C 1
ATOM 671 O O . TYR A 1 86 ? 8.720 7.285 -11.064 1.00 96.00 86 TYR A O 1
ATOM 679 N N . ASN A 1 87 ? 9.760 6.358 -12.830 1.00 95.19 87 ASN A N 1
ATOM 680 C CA . ASN A 1 87 ? 9.858 7.594 -13.603 1.00 95.19 87 ASN A CA 1
ATOM 681 C C . ASN A 1 87 ? 8.541 7.821 -14.379 1.00 95.19 87 ASN A C 1
ATOM 683 O O . ASN A 1 87 ? 8.244 7.025 -15.277 1.00 95.19 87 ASN A O 1
ATOM 687 N N . PRO A 1 88 ? 7.771 8.886 -14.086 1.00 94.56 88 PRO A N 1
ATOM 688 C CA . PRO A 1 88 ? 6.464 9.123 -14.702 1.00 94.56 88 PRO A CA 1
ATOM 689 C C . PRO A 1 88 ? 6.520 9.423 -16.206 1.00 94.56 88 PRO A C 1
ATOM 691 O O . PRO A 1 88 ? 5.506 9.296 -16.882 1.00 94.56 88 PRO A O 1
ATOM 694 N N . SER A 1 89 ? 7.687 9.774 -16.756 1.00 96.25 89 SER A N 1
ATOM 695 C CA . SER A 1 89 ? 7.865 9.937 -18.205 1.00 96.25 89 SER A CA 1
ATOM 696 C C . SER A 1 89 ? 7.986 8.603 -18.954 1.00 96.25 89 SER A C 1
ATOM 698 O O . SER A 1 89 ? 7.923 8.595 -20.179 1.00 96.25 89 SER A O 1
ATOM 700 N N . MET A 1 90 ? 8.205 7.486 -18.245 1.00 92.75 90 MET A N 1
ATOM 701 C CA . MET A 1 90 ? 8.438 6.160 -18.845 1.00 92.75 90 MET A CA 1
ATOM 702 C C . MET A 1 90 ? 7.386 5.117 -18.458 1.00 92.75 90 MET A C 1
ATOM 704 O O . MET A 1 90 ? 7.154 4.175 -19.213 1.00 92.75 90 MET A O 1
ATOM 708 N N . HIS A 1 91 ? 6.764 5.262 -17.287 1.00 93.75 91 HIS A N 1
ATOM 709 C CA . HIS A 1 91 ? 5.786 4.313 -16.760 1.00 93.75 91 HIS A CA 1
ATOM 710 C C . HIS A 1 91 ? 4.594 5.045 -16.141 1.00 93.75 91 HIS A C 1
ATOM 712 O O . HIS A 1 91 ? 4.690 6.211 -15.765 1.00 93.75 91 HIS A O 1
ATOM 718 N N . ASN A 1 92 ? 3.477 4.339 -16.007 1.00 94.56 92 ASN A N 1
ATOM 719 C CA . ASN A 1 92 ? 2.285 4.770 -15.288 1.00 94.56 92 ASN A CA 1
ATOM 720 C C . ASN A 1 92 ? 1.735 3.614 -14.435 1.00 94.56 92 ASN A C 1
ATOM 722 O O . ASN A 1 92 ? 2.247 2.494 -14.485 1.00 94.56 92 ASN A O 1
ATOM 726 N N . VAL A 1 93 ? 0.700 3.906 -13.650 1.00 93.50 93 VAL A N 1
ATOM 727 C CA . VAL A 1 93 ? -0.120 2.921 -12.935 1.00 93.50 93 VAL A CA 1
ATOM 728 C C . VAL A 1 93 ? -1.532 3.048 -13.494 1.00 93.50 93 VAL A C 1
ATOM 730 O O . VAL A 1 93 ? -2.035 4.168 -13.603 1.00 93.50 93 VAL A O 1
ATOM 733 N N . VAL A 1 94 ? -2.130 1.926 -13.891 1.00 89.69 94 VAL A N 1
ATOM 734 C CA . VAL A 1 94 ? -3.476 1.834 -14.479 1.00 89.69 94 VAL A CA 1
ATOM 735 C C . VAL A 1 94 ? -4.295 0.760 -13.791 1.00 89.69 94 VAL A C 1
ATOM 737 O O . VAL A 1 94 ? -3.677 -0.207 -13.290 1.00 89.69 94 VAL A O 1
#

Radius of gyration: 24.61 Å; chains: 1; bounding box: 50×33×60 Å